Protein AF-A0AAJ5RTS0-F1 (afdb_monomer_lite)

Foldseek 3Di:
DDDDDPDPDPDPPPPPPPDFQADPVLVVVLVVLLVVLLVVLVVLLVLLVVLLVCLLVVNDLVVSCVVVVCVVPPVSSVSSVVSNVCSVVVNRDSVVSSVVSNVVSVVVSVVSVVVRRVD

Radius of gyration: 21.06 Å; chains: 1; bounding box: 60×28×48 Å

Sequence (119 aa):
MRKALVLLALFPVSMPILADGSSRDELKAAADAAFNAASYCHNSQAVYQGAVLAARNGVPEGKILETSGLSGDKKGVALIALAVSDSAAGRADPKRYYDSCMNSVRTDVNTLIDGVIDR

Organism: NCBI:txid2666183

Structure (mmCIF, N/CA/C/O backbone):
data_AF-A0AAJ5RTS0-F1
#
_entry.id   AF-A0AAJ5RTS0-F1
#
loop_
_atom_site.group_PDB
_atom_site.id
_atom_site.type_symbol
_atom_site.label_atom_id
_atom_site.label_alt_id
_atom_site.label_comp_id
_atom_site.label_asym_id
_atom_site.label_entity_id
_atom_site.label_seq_id
_atom_site.pdbx_PDB_ins_code
_atom_site.Cartn_x
_atom_site.Cartn_y
_atom_site.Cartn_z
_atom_site.occupancy
_atom_site.B_iso_or_equiv
_atom_site.auth_seq_id
_atom_site.auth_comp_id
_atom_site.auth_asym_id
_atom_site.auth_atom_id
_atom_site.pdbx_PDB_model_num
ATOM 1 N N . MET A 1 1 ? 46.887 -13.267 19.059 1.00 37.94 1 MET A N 1
ATOM 2 C CA . MET A 1 1 ? 47.116 -14.221 17.949 1.00 37.94 1 MET A CA 1
ATOM 3 C C . MET A 1 1 ? 45.816 -14.398 17.169 1.00 37.94 1 MET A C 1
ATOM 5 O O . MET A 1 1 ? 44.792 -14.497 17.824 1.00 37.94 1 MET A O 1
ATOM 9 N N . ARG A 1 2 ? 45.907 -14.460 15.822 1.00 39.69 2 ARG A N 1
ATOM 10 C CA . ARG A 1 2 ? 44.854 -14.722 14.795 1.00 39.69 2 ARG A CA 1
ATOM 11 C C . ARG A 1 2 ? 43.786 -13.613 14.668 1.00 39.69 2 ARG A C 1
ATOM 13 O O . ARG A 1 2 ? 42.911 -13.526 15.508 1.00 39.69 2 ARG A O 1
ATOM 20 N N . LYS A 1 3 ? 43.876 -12.621 13.765 1.00 42.75 3 LYS A N 1
ATOM 21 C CA . LYS A 1 3 ? 43.909 -12.619 12.277 1.00 42.75 3 LYS A CA 1
ATOM 22 C C . LYS A 1 3 ? 42.799 -13.462 11.633 1.00 42.75 3 LYS A C 1
ATOM 24 O O . LYS A 1 3 ? 42.963 -14.667 11.500 1.00 42.75 3 LYS A O 1
ATOM 29 N N . ALA A 1 4 ? 41.772 -12.778 11.131 1.00 40.91 4 ALA A N 1
ATOM 30 C CA . ALA A 1 4 ? 41.141 -13.077 9.849 1.00 40.91 4 ALA A CA 1
ATOM 31 C C . ALA A 1 4 ? 40.646 -11.754 9.238 1.00 40.91 4 ALA A C 1
ATOM 33 O O . ALA A 1 4 ? 39.576 -11.250 9.560 1.00 40.91 4 ALA A O 1
ATOM 34 N N . LEU A 1 5 ? 41.510 -11.170 8.403 1.00 41.19 5 LEU A N 1
ATOM 35 C CA . LEU A 1 5 ? 41.131 -10.242 7.344 1.00 41.19 5 LEU A CA 1
ATOM 36 C C . LEU A 1 5 ? 40.138 -10.977 6.436 1.00 41.19 5 LEU A C 1
ATOM 38 O O . LEU A 1 5 ? 40.497 -12.018 5.888 1.00 41.19 5 LEU A O 1
ATOM 42 N N . VAL A 1 6 ? 38.951 -10.423 6.217 1.00 41.41 6 VAL A N 1
ATOM 43 C CA . VAL A 1 6 ? 38.166 -10.747 5.022 1.00 41.41 6 VAL A CA 1
ATOM 44 C C . VAL A 1 6 ? 38.432 -9.630 4.024 1.00 41.41 6 VAL A C 1
ATOM 46 O O . VAL A 1 6 ? 37.717 -8.637 3.951 1.00 41.41 6 VAL A O 1
ATOM 49 N N . LEU A 1 7 ? 39.551 -9.777 3.312 1.00 44.00 7 LEU A N 1
ATOM 50 C CA . LEU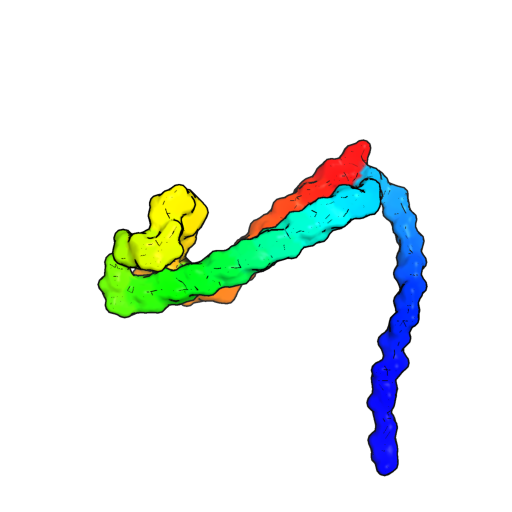 A 1 7 ? 39.798 -9.106 2.045 1.00 44.00 7 LEU A CA 1
ATOM 51 C C . LEU A 1 7 ? 39.369 -10.090 0.949 1.00 44.00 7 LEU A C 1
ATOM 53 O O . LEU A 1 7 ? 40.100 -11.018 0.619 1.00 44.00 7 LEU A O 1
ATOM 57 N N . LEU A 1 8 ? 38.170 -9.895 0.418 1.00 43.94 8 LEU A N 1
ATOM 58 C CA . LEU A 1 8 ? 37.755 -10.376 -0.900 1.00 43.94 8 LEU A CA 1
ATOM 59 C C . LEU A 1 8 ? 37.107 -9.159 -1.561 1.00 43.94 8 LEU A C 1
ATOM 61 O O . LEU A 1 8 ? 35.946 -8.848 -1.344 1.00 43.94 8 LEU A O 1
ATOM 65 N N . ALA A 1 9 ? 37.959 -8.235 -1.991 1.00 39.62 9 ALA A N 1
ATOM 66 C CA . ALA A 1 9 ? 38.374 -8.134 -3.382 1.00 39.62 9 ALA A CA 1
ATOM 67 C C . ALA A 1 9 ? 37.277 -7.464 -4.215 1.00 39.62 9 ALA A C 1
ATOM 69 O O . ALA A 1 9 ? 36.410 -8.101 -4.805 1.00 39.62 9 ALA A O 1
ATOM 70 N N . LEU A 1 10 ? 37.381 -6.134 -4.246 1.00 39.09 10 LEU A N 1
ATOM 71 C CA . LEU A 1 10 ? 36.930 -5.279 -5.335 1.00 39.09 10 LEU A CA 1
ATOM 72 C C . LEU A 1 10 ? 37.626 -5.744 -6.624 1.00 39.09 10 LEU A C 1
ATOM 74 O O . LEU A 1 10 ? 38.622 -5.165 -7.047 1.00 39.09 10 LEU A O 1
ATOM 78 N N . PHE A 1 11 ? 37.148 -6.832 -7.218 1.00 37.50 11 PHE A N 1
ATOM 79 C CA . PHE A 1 11 ? 37.414 -7.101 -8.619 1.00 37.50 11 PHE A CA 1
ATOM 80 C C . PHE A 1 11 ? 36.339 -6.379 -9.427 1.00 37.50 11 PHE A C 1
ATOM 82 O O . PHE A 1 11 ? 35.151 -6.642 -9.218 1.00 37.50 11 PHE A O 1
ATOM 89 N N . PRO A 1 12 ? 36.716 -5.499 -10.369 1.00 41.75 12 PRO A N 1
ATOM 90 C CA . PRO A 1 12 ? 35.824 -5.151 -11.448 1.00 41.75 12 PRO A CA 1
ATOM 91 C C . PRO A 1 12 ? 35.760 -6.403 -12.317 1.00 41.75 12 PRO A C 1
ATOM 93 O O . PRO A 1 12 ? 36.575 -6.599 -13.215 1.00 41.75 12 PRO A O 1
ATOM 96 N N . VAL A 1 13 ? 34.819 -7.300 -12.027 1.00 40.28 13 VAL A N 1
ATOM 97 C CA . VAL A 1 13 ? 34.375 -8.216 -13.068 1.00 40.28 13 VAL A CA 1
ATOM 98 C C . VAL A 1 13 ? 33.575 -7.325 -14.001 1.00 40.28 13 VAL A C 1
ATOM 100 O O . VAL A 1 13 ? 32.377 -7.120 -13.825 1.00 40.28 13 VAL A O 1
ATOM 103 N N . SER A 1 14 ? 34.280 -6.720 -14.956 1.00 42.75 14 SER A N 1
ATOM 104 C CA . SER A 1 14 ? 33.731 -6.417 -16.265 1.00 42.75 14 SER A CA 1
ATOM 10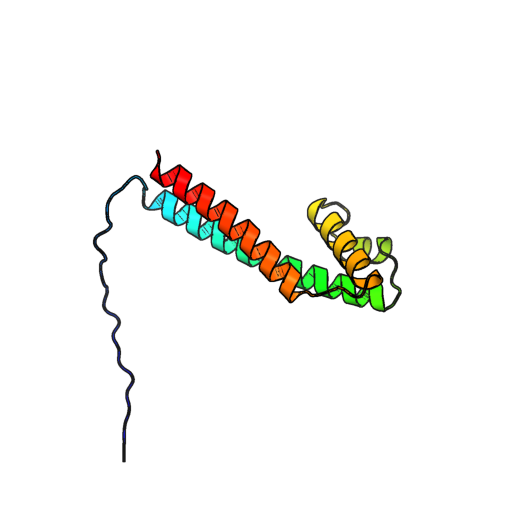5 C C . SER A 1 14 ? 33.149 -7.726 -16.775 1.00 42.75 14 SER A C 1
ATOM 107 O O . SER A 1 14 ? 33.828 -8.516 -17.429 1.00 42.75 14 SER A O 1
ATOM 109 N N . MET A 1 15 ? 31.908 -7.994 -16.362 1.00 35.41 15 MET A N 1
ATOM 110 C CA . MET A 1 15 ? 31.075 -8.982 -17.005 1.00 35.41 15 MET A CA 1
ATOM 111 C C . MET A 1 15 ? 31.103 -8.608 -18.483 1.00 35.41 15 MET A C 1
ATOM 113 O O . MET A 1 15 ? 30.908 -7.426 -18.799 1.00 35.41 15 MET A O 1
ATOM 117 N N . PRO A 1 16 ? 31.389 -9.555 -19.389 1.00 40.75 16 PRO A N 1
ATOM 118 C CA . PRO A 1 16 ? 31.029 -9.339 -20.769 1.00 40.75 16 PRO A CA 1
ATOM 119 C C . PRO A 1 16 ? 29.536 -9.032 -20.740 1.00 40.75 16 PRO A C 1
ATOM 121 O O . PRO A 1 16 ? 28.726 -9.866 -20.335 1.00 40.75 16 PRO A O 1
ATOM 124 N N . ILE A 1 17 ? 29.212 -7.781 -21.058 1.00 45.91 17 ILE A N 1
ATOM 125 C CA . ILE A 1 17 ? 27.875 -7.369 -21.440 1.00 45.91 17 ILE A CA 1
ATOM 126 C C . ILE A 1 17 ? 27.559 -8.306 -22.599 1.00 45.91 17 ILE A C 1
ATOM 128 O O . ILE A 1 17 ? 28.096 -8.141 -23.695 1.00 45.91 17 ILE A O 1
ATOM 132 N N . LEU A 1 18 ? 26.804 -9.367 -22.316 1.00 42.06 18 LEU A N 1
ATOM 133 C CA . LEU A 1 18 ? 2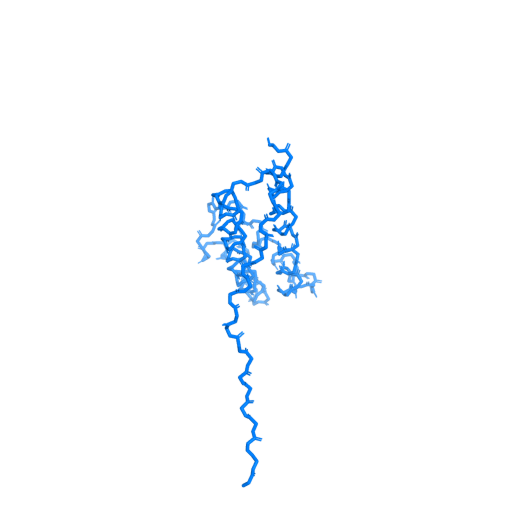6.088 -10.085 -23.348 1.00 42.06 18 LEU A CA 1
ATOM 134 C C . LEU A 1 18 ? 25.174 -9.031 -23.954 1.00 42.06 18 LEU A C 1
ATOM 136 O O . LEU A 1 18 ? 24.199 -8.604 -23.343 1.00 42.06 18 LEU A O 1
ATOM 140 N N . ALA A 1 19 ? 25.617 -8.515 -25.094 1.00 46.81 19 ALA A N 1
ATOM 141 C CA . ALA A 1 19 ? 24.819 -7.690 -25.959 1.00 46.81 19 ALA A CA 1
ATOM 142 C C . ALA A 1 19 ? 23.681 -8.574 -26.466 1.00 46.81 19 ALA A C 1
ATOM 144 O O . ALA A 1 19 ? 23.901 -9.417 -27.332 1.00 46.81 19 ALA A O 1
ATOM 145 N N . ASP A 1 20 ? 22.503 -8.388 -25.882 1.00 44.91 20 ASP A N 1
ATOM 146 C CA . ASP A 1 20 ? 21.237 -8.710 -26.522 1.00 44.91 20 ASP A CA 1
ATOM 147 C C . ASP A 1 20 ? 20.238 -7.592 -26.165 1.00 44.91 20 ASP A C 1
ATOM 149 O O . ASP A 1 20 ? 19.949 -7.334 -24.992 1.00 44.91 20 ASP A O 1
ATOM 153 N N . GLY A 1 21 ? 19.832 -6.842 -27.192 1.00 52.28 21 GLY A N 1
ATOM 154 C CA . GLY A 1 21 ? 18.744 -5.851 -27.208 1.00 52.28 21 GLY A CA 1
ATOM 155 C C . GLY A 1 21 ? 18.954 -4.514 -26.491 1.00 52.28 21 GLY A C 1
ATOM 156 O O . GLY A 1 21 ? 18.801 -3.459 -27.093 1.00 52.28 21 GLY A O 1
ATOM 157 N N . SER A 1 22 ? 19.317 -4.521 -25.209 1.00 58.88 22 SER A N 1
ATOM 158 C CA . SER A 1 22 ? 19.041 -3.366 -24.338 1.00 58.88 22 SER A CA 1
ATOM 159 C C . SER A 1 22 ? 20.189 -2.353 -24.208 1.00 58.88 22 SER A C 1
ATOM 161 O O . SER A 1 22 ? 21.320 -2.671 -23.827 1.00 58.88 22 SER A O 1
ATOM 163 N N . SER A 1 23 ? 19.903 -1.082 -24.499 1.00 70.62 23 SER A N 1
ATOM 164 C CA . SER A 1 23 ? 20.836 0.027 -24.298 1.00 70.62 23 SER A CA 1
ATOM 165 C C . SER A 1 23 ? 21.088 0.269 -22.802 1.00 70.62 23 SER A C 1
ATOM 167 O O . SER A 1 23 ? 20.229 0.064 -21.941 1.00 70.62 23 SER A O 1
ATOM 169 N N . ARG A 1 24 ? 22.286 0.761 -22.456 1.00 75.00 24 ARG A N 1
ATOM 170 C CA . ARG A 1 24 ? 22.658 1.109 -21.069 1.00 75.00 24 ARG A CA 1
ATOM 171 C C . ARG A 1 24 ? 21.665 2.083 -20.409 1.00 75.00 24 ARG A C 1
ATOM 173 O O . ARG A 1 24 ? 21.511 2.052 -19.187 1.00 75.00 24 ARG A O 1
ATOM 180 N N . ASP A 1 25 ? 21.002 2.917 -21.203 1.00 77.31 25 ASP A N 1
ATOM 181 C CA . ASP A 1 25 ? 20.001 3.875 -20.734 1.00 77.31 25 ASP A CA 1
ATOM 182 C C . ASP A 1 25 ? 18.669 3.197 -20.375 1.00 77.31 25 ASP A C 1
ATOM 184 O O . ASP A 1 25 ? 18.042 3.577 -19.386 1.00 77.31 25 ASP A O 1
ATOM 188 N N . GLU A 1 26 ? 18.269 2.141 -21.086 1.00 72.62 26 GLU A N 1
ATOM 189 C CA . GLU A 1 26 ? 17.059 1.371 -20.765 1.00 72.62 26 GLU A CA 1
ATOM 190 C C . GLU A 1 26 ? 17.238 0.534 -19.495 1.00 72.62 26 GLU A C 1
ATOM 192 O O . GLU A 1 26 ? 16.362 0.525 -18.628 1.00 72.62 26 GLU A O 1
ATOM 197 N N . LEU A 1 27 ? 18.412 -0.082 -19.313 1.00 77.25 27 LEU A N 1
ATOM 198 C CA . LEU A 1 27 ? 18.756 -0.765 -18.060 1.00 77.25 27 LEU A CA 1
ATOM 199 C C . LEU A 1 27 ? 18.779 0.208 -16.873 1.00 77.25 27 LEU A C 1
ATOM 201 O O . LEU A 1 27 ? 18.330 -0.128 -15.774 1.00 77.25 27 LEU A O 1
ATOM 205 N N . LYS A 1 28 ? 19.262 1.438 -17.089 1.00 82.69 28 LYS A N 1
ATOM 206 C CA . LYS A 1 28 ? 19.209 2.497 -16.078 1.00 82.69 28 LYS A CA 1
ATOM 207 C C . LYS A 1 28 ? 17.765 2.893 -15.751 1.00 82.69 28 LYS A C 1
ATOM 209 O O . LYS A 1 28 ? 17.436 3.004 -14.572 1.00 82.69 28 LYS A O 1
ATOM 214 N N . ALA A 1 29 ? 16.909 3.069 -16.755 1.00 81.06 29 ALA A N 1
ATOM 215 C CA . ALA A 1 29 ? 15.501 3.400 -16.550 1.00 81.06 29 ALA A CA 1
ATOM 216 C C . ALA A 1 29 ? 14.757 2.301 -15.770 1.00 81.06 29 ALA A C 1
ATOM 218 O O . ALA A 1 29 ? 13.995 2.610 -14.853 1.00 81.06 29 ALA A O 1
ATOM 219 N N . ALA A 1 30 ? 15.026 1.026 -16.070 1.00 81.56 30 ALA A N 1
ATOM 220 C CA . ALA A 1 30 ? 14.465 -0.103 -15.332 1.00 81.56 30 ALA A CA 1
ATOM 221 C C . ALA A 1 30 ? 14.932 -0.138 -13.867 1.00 81.56 30 ALA A C 1
ATOM 223 O O . ALA A 1 30 ? 14.121 -0.346 -12.962 1.00 81.56 30 ALA A O 1
ATOM 224 N N . ALA A 1 31 ? 16.217 0.127 -13.612 1.00 83.25 31 ALA A N 1
ATOM 225 C CA . ALA A 1 31 ? 16.753 0.217 -12.256 1.00 83.25 31 ALA A CA 1
ATOM 226 C C . ALA A 1 31 ? 16.137 1.383 -11.459 1.00 83.25 31 ALA A C 1
ATOM 228 O O . ALA A 1 31 ? 15.741 1.200 -10.305 1.00 83.25 31 ALA A O 1
ATOM 229 N N . ASP A 1 32 ? 16.001 2.561 -12.077 1.00 85.56 32 ASP A N 1
ATOM 230 C CA . ASP A 1 32 ? 15.378 3.734 -11.454 1.00 85.56 32 ASP A CA 1
ATOM 231 C C . ASP A 1 32 ? 13.882 3.470 -11.161 1.00 85.56 32 ASP A C 1
ATOM 233 O O . ASP A 1 32 ? 13.382 3.811 -10.084 1.00 85.56 32 ASP A O 1
ATOM 237 N N . ALA A 1 33 ? 13.169 2.787 -12.066 1.00 83.50 33 ALA A N 1
ATOM 238 C CA . ALA A 1 33 ? 11.787 2.357 -11.850 1.00 83.50 33 ALA A CA 1
ATOM 239 C C . ALA A 1 33 ? 11.665 1.383 -10.666 1.00 83.50 33 ALA A C 1
ATOM 241 O O . ALA A 1 33 ? 10.818 1.582 -9.792 1.00 83.50 33 ALA A O 1
ATOM 242 N N . ALA A 1 34 ? 12.545 0.380 -10.589 1.00 86.88 34 ALA A N 1
ATOM 243 C CA . ALA A 1 34 ? 12.573 -0.579 -9.488 1.00 86.88 34 ALA A CA 1
ATOM 244 C C . ALA A 1 34 ? 12.835 0.101 -8.134 1.00 86.88 34 ALA A C 1
ATOM 246 O O . ALA A 1 34 ? 12.155 -0.196 -7.149 1.00 86.88 34 ALA A O 1
ATOM 247 N N . PHE A 1 35 ? 13.778 1.046 -8.082 1.00 88.62 35 PHE A N 1
ATOM 248 C CA . PHE A 1 35 ? 14.100 1.791 -6.864 1.00 88.62 35 PHE A CA 1
ATOM 249 C C . PHE A 1 35 ? 12.929 2.662 -6.384 1.00 88.62 35 PHE A C 1
ATOM 251 O O . PHE A 1 35 ? 12.563 2.638 -5.202 1.00 88.62 35 PHE A O 1
ATOM 258 N N . ASN A 1 36 ? 12.302 3.400 -7.303 1.00 88.94 36 ASN A N 1
ATOM 259 C CA . ASN A 1 36 ? 11.147 4.242 -6.994 1.00 88.94 36 ASN A CA 1
ATOM 260 C C . ASN A 1 36 ? 9.953 3.406 -6.520 1.00 88.94 36 ASN A C 1
ATOM 262 O O . ASN A 1 36 ? 9.278 3.765 -5.554 1.00 88.94 36 ASN A O 1
ATOM 266 N N . ALA A 1 37 ? 9.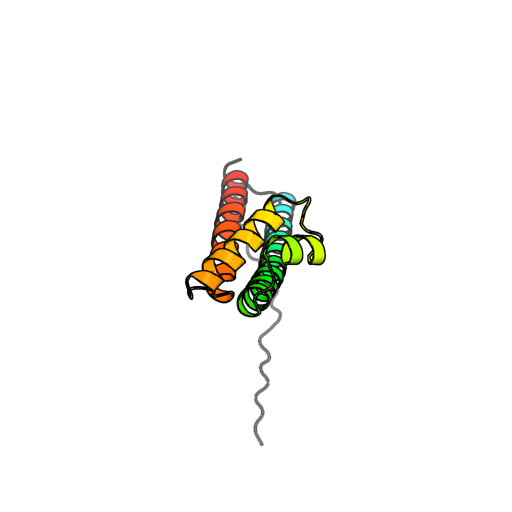725 2.259 -7.154 1.00 88.81 37 ALA A N 1
ATOM 267 C CA . ALA A 1 37 ? 8.647 1.356 -6.793 1.00 88.81 37 ALA A CA 1
ATOM 268 C C . ALA A 1 37 ? 8.888 0.660 -5.438 1.00 88.81 37 ALA A C 1
ATOM 270 O O . ALA A 1 37 ? 7.966 0.555 -4.628 1.00 88.81 37 ALA A O 1
ATOM 271 N N . ALA A 1 38 ? 10.129 0.273 -5.125 1.00 90.25 38 ALA A N 1
ATOM 272 C CA . ALA A 1 38 ? 10.488 -0.243 -3.802 1.00 90.25 38 ALA A CA 1
ATOM 273 C C . ALA A 1 38 ? 10.281 0.811 -2.699 1.00 90.25 38 ALA A C 1
ATOM 275 O O . ALA A 1 38 ? 9.711 0.511 -1.645 1.00 90.25 38 ALA A O 1
ATOM 276 N N . SER A 1 39 ? 10.677 2.060 -2.965 1.00 92.75 39 SER A N 1
ATOM 277 C CA . SER A 1 39 ? 10.441 3.195 -2.063 1.00 92.75 39 SER A CA 1
ATOM 278 C C . SER A 1 39 ? 8.943 3.430 -1.838 1.00 92.75 39 SER A C 1
ATOM 280 O O . SER A 1 39 ? 8.501 3.630 -0.705 1.00 92.75 39 SER A O 1
ATOM 282 N N . TYR A 1 40 ? 8.137 3.331 -2.899 1.00 91.56 40 TYR A N 1
ATOM 283 C CA . TYR A 1 40 ? 6.680 3.391 -2.809 1.00 91.56 40 TYR A CA 1
ATOM 284 C C . TYR A 1 40 ? 6.099 2.271 -1.931 1.00 91.56 40 TYR A C 1
ATOM 286 O O . TYR A 1 40 ? 5.282 2.561 -1.054 1.00 91.56 40 TYR A O 1
ATOM 294 N N . CYS A 1 41 ? 6.525 1.015 -2.113 1.00 94.25 41 CYS A N 1
ATOM 295 C CA . CYS A 1 41 ? 6.046 -0.103 -1.293 1.00 94.25 41 CYS A CA 1
ATOM 296 C C . CYS A 1 41 ? 6.403 0.073 0.187 1.00 94.25 41 CYS A C 1
ATOM 298 O O . CYS A 1 41 ? 5.565 -0.181 1.053 1.00 94.25 41 CYS A O 1
ATOM 300 N N . HIS A 1 42 ? 7.610 0.558 0.483 1.00 94.44 42 HIS A N 1
ATOM 301 C CA . HIS A 1 42 ? 8.040 0.838 1.852 1.00 94.44 42 HIS A CA 1
ATOM 302 C C . HIS A 1 42 ? 7.179 1.930 2.511 1.00 94.44 42 HIS A C 1
ATOM 304 O O . HIS A 1 42 ? 6.674 1.754 3.620 1.00 94.44 42 HIS A O 1
ATOM 310 N N . ASN A 1 43 ? 6.939 3.040 1.809 1.00 93.69 43 ASN A N 1
ATOM 311 C CA . ASN A 1 43 ? 6.093 4.123 2.319 1.00 93.69 43 ASN A CA 1
ATOM 312 C C . ASN A 1 43 ? 4.636 3.674 2.498 1.00 93.69 43 ASN A C 1
ATOM 314 O O . ASN A 1 43 ? 4.009 3.967 3.516 1.00 93.69 43 ASN A O 1
ATOM 318 N N . SER A 1 44 ? 4.110 2.910 1.542 1.00 94.62 44 SER A N 1
ATOM 319 C CA . SER A 1 44 ? 2.739 2.399 1.600 1.00 94.62 44 SER A CA 1
ATOM 320 C C . SER A 1 44 ? 2.552 1.401 2.745 1.00 94.62 44 SER A C 1
ATOM 322 O O . SER A 1 44 ? 1.516 1.409 3.402 1.00 94.62 44 SER A O 1
ATOM 324 N N . GLN A 1 45 ? 3.565 0.589 3.062 1.00 96.88 45 GLN A N 1
ATOM 325 C CA . GLN A 1 45 ? 3.533 -0.291 4.232 1.00 96.88 45 GLN A CA 1
ATOM 326 C C . GLN A 1 45 ? 3.425 0.502 5.542 1.00 96.88 45 GLN A C 1
ATOM 328 O O . GLN A 1 45 ? 2.645 0.126 6.419 1.00 96.88 45 GLN A O 1
ATOM 333 N N . ALA A 1 46 ? 4.170 1.603 5.677 1.00 95.06 46 ALA A N 1
ATOM 334 C CA . ALA A 1 46 ? 4.100 2.455 6.862 1.00 95.06 46 ALA A CA 1
ATOM 335 C C . ALA A 1 46 ? 2.708 3.095 7.019 1.00 95.06 46 ALA A C 1
ATOM 337 O O . ALA A 1 46 ? 2.136 3.073 8.112 1.00 95.06 46 ALA A O 1
ATOM 338 N N . VAL A 1 47 ? 2.126 3.592 5.921 1.00 95.56 47 VAL A N 1
ATOM 339 C CA . VAL A 1 47 ? 0.750 4.121 5.903 1.00 95.56 47 VAL A CA 1
ATOM 340 C C . VAL A 1 47 ? -0.259 3.034 6.276 1.00 95.56 47 VAL A C 1
ATOM 342 O O . VAL A 1 47 ? -1.107 3.261 7.138 1.00 95.56 47 VAL A O 1
ATOM 345 N N . TYR A 1 48 ? -0.141 1.838 5.690 1.00 97.38 48 TYR A N 1
ATOM 346 C CA . TYR A 1 48 ? -0.987 0.689 6.017 1.00 97.38 48 TYR A CA 1
ATOM 347 C C . TYR A 1 48 ? -0.923 0.354 7.511 1.00 97.38 48 TYR A C 1
ATOM 349 O O . TYR A 1 48 ? -1.956 0.249 8.169 1.00 97.38 48 TYR A O 1
ATOM 357 N N . GLN A 1 49 ? 0.281 0.239 8.077 1.00 97.69 49 GLN A N 1
ATOM 358 C CA . GLN A 1 49 ? 0.472 -0.060 9.496 1.00 97.69 49 GLN A CA 1
ATOM 359 C C . GLN A 1 49 ? -0.138 1.021 10.401 1.00 97.69 49 GLN A C 1
ATOM 361 O O . GLN A 1 49 ? -0.798 0.692 11.390 1.00 97.69 49 GLN A O 1
ATOM 366 N N . GLY A 1 50 ? 0.049 2.298 10.057 1.00 97.00 50 GLY A N 1
ATOM 367 C CA . GLY A 1 50 ? -0.555 3.416 10.781 1.00 97.00 50 GLY A CA 1
ATOM 368 C C . GLY A 1 50 ? -2.085 3.377 10.744 1.00 97.00 50 GLY A C 1
ATOM 369 O O . GLY A 1 50 ? -2.731 3.512 11.784 1.00 97.00 50 GLY A O 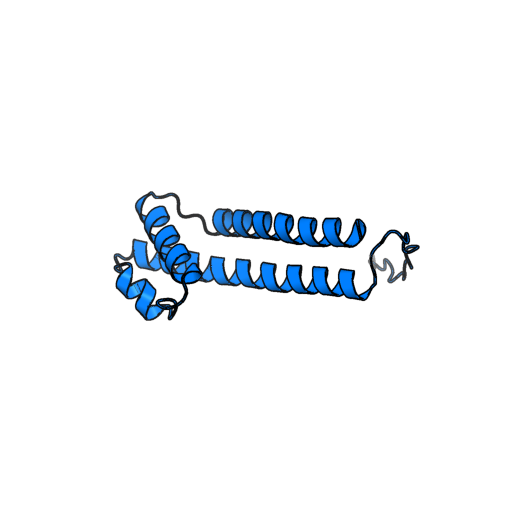1
ATOM 370 N N . ALA A 1 51 ? -2.669 3.115 9.573 1.00 97.81 51 ALA A N 1
ATOM 371 C CA . ALA A 1 51 ? -4.114 2.997 9.400 1.00 97.81 51 ALA A CA 1
ATOM 372 C C . ALA A 1 51 ? -4.698 1.793 10.157 1.00 97.81 51 ALA A C 1
ATOM 374 O O . ALA A 1 51 ? -5.730 1.932 10.812 1.00 97.81 51 ALA A O 1
ATOM 375 N N . VAL A 1 52 ? -4.015 0.641 10.156 1.00 98.31 52 VAL A N 1
ATOM 376 C CA . VAL A 1 52 ? -4.396 -0.526 10.972 1.00 98.31 52 VAL A CA 1
ATOM 377 C C . VAL A 1 52 ? -4.440 -0.155 12.453 1.00 98.31 52 VAL A C 1
ATOM 379 O O . VAL A 1 52 ? -5.420 -0.464 13.129 1.00 98.31 52 VAL A O 1
ATOM 382 N N . LEU A 1 53 ? -3.401 0.510 12.969 1.00 97.69 53 LEU A N 1
ATOM 383 C CA . LEU A 1 53 ? -3.340 0.910 14.376 1.00 97.69 53 LEU A CA 1
ATOM 384 C C . LEU A 1 53 ? -4.467 1.888 14.733 1.00 97.69 53 LEU A C 1
ATOM 386 O O . LEU A 1 53 ? -5.138 1.707 15.747 1.00 97.69 53 LEU A O 1
ATOM 390 N N . ALA A 1 54 ? -4.712 2.888 13.886 1.00 97.62 54 ALA A N 1
ATOM 391 C CA . ALA A 1 54 ? -5.798 3.841 14.083 1.00 97.62 54 ALA A CA 1
ATOM 392 C C . ALA A 1 54 ? -7.171 3.147 14.082 1.00 97.62 54 ALA A C 1
ATOM 394 O O . ALA A 1 54 ? -7.976 3.380 14.983 1.00 97.62 54 ALA A O 1
ATOM 395 N N . ALA A 1 55 ? -7.406 2.231 13.139 1.00 97.75 55 ALA A N 1
ATOM 396 C CA . ALA A 1 55 ? -8.638 1.450 13.068 1.00 97.75 55 ALA A CA 1
ATOM 397 C C . ALA A 1 55 ? -8.840 0.575 14.317 1.00 97.75 55 ALA A C 1
ATOM 399 O O . ALA A 1 55 ? -9.938 0.533 14.867 1.00 97.75 55 ALA A O 1
ATOM 400 N N . ARG A 1 56 ? -7.778 -0.076 14.820 1.00 96.50 56 ARG A N 1
ATOM 401 C CA . ARG A 1 56 ? -7.823 -0.857 16.076 1.00 96.50 56 ARG A CA 1
ATOM 402 C C . ARG A 1 56 ? -8.175 -0.001 17.288 1.00 96.50 56 ARG A C 1
ATOM 404 O O . ARG A 1 56 ? -8.839 -0.483 18.198 1.00 96.50 56 ARG A O 1
ATOM 411 N N . ASN A 1 57 ? -7.765 1.263 17.276 1.00 97.25 57 ASN A N 1
ATOM 412 C CA . ASN A 1 57 ? -8.082 2.235 18.319 1.00 97.25 57 ASN A CA 1
ATOM 413 C C . ASN A 1 57 ? -9.471 2.878 18.144 1.00 97.25 57 ASN A C 1
ATOM 415 O O . ASN A 1 57 ? -9.797 3.825 18.855 1.00 97.25 57 ASN A O 1
ATOM 419 N N . GLY A 1 58 ? -10.289 2.394 17.202 1.00 96.75 58 GLY A N 1
ATOM 420 C CA . GLY A 1 58 ? -11.649 2.882 16.976 1.00 96.75 58 GLY A CA 1
ATOM 421 C C . GLY A 1 58 ? -11.731 4.203 16.209 1.00 96.75 58 GLY A C 1
ATOM 422 O O . GLY A 1 58 ? -12.791 4.827 16.191 1.00 96.75 58 GLY A O 1
ATOM 423 N N . VAL A 1 59 ? -10.643 4.651 15.572 1.00 97.81 59 VAL A N 1
ATOM 424 C CA . VAL A 1 59 ? -10.670 5.852 14.730 1.00 97.81 59 VAL A CA 1
ATOM 425 C C . VAL A 1 59 ? -11.457 5.546 13.445 1.00 97.81 59 VAL A C 1
ATOM 427 O O . VAL A 1 59 ? -11.100 4.604 12.735 1.00 97.81 59 VAL A O 1
ATOM 430 N N . PRO A 1 60 ? -12.501 6.326 13.102 1.00 96.25 60 PRO A N 1
ATOM 431 C CA . PRO A 1 60 ? -13.264 6.113 11.874 1.00 96.25 60 PRO A CA 1
ATOM 432 C C . PRO A 1 60 ? -12.410 6.316 10.618 1.00 96.25 60 PRO A C 1
ATOM 434 O O . PRO A 1 60 ? -11.596 7.239 10.565 1.00 96.25 60 PRO A O 1
ATOM 437 N N . GLU A 1 61 ? -12.661 5.527 9.569 1.00 95.19 61 GLU A N 1
ATOM 438 C CA . GLU A 1 61 ? -11.926 5.576 8.293 1.00 95.19 61 GLU A CA 1
ATOM 439 C C . GLU A 1 61 ? -11.820 6.994 7.713 1.00 95.19 61 GLU A C 1
ATOM 441 O O . GLU A 1 61 ? -10.733 7.428 7.339 1.00 95.19 61 GLU A O 1
ATOM 446 N N . GLY A 1 62 ? -12.916 7.762 7.724 1.00 93.69 62 GLY A N 1
ATOM 447 C CA . GLY A 1 62 ? -12.916 9.145 7.238 1.00 93.69 62 GLY A CA 1
ATOM 448 C C . GLY A 1 62 ? -11.915 10.051 7.967 1.00 93.69 62 GLY A C 1
ATOM 449 O O . GLY A 1 62 ? -11.273 10.889 7.337 1.00 93.69 62 GLY A O 1
ATOM 450 N N . LYS A 1 63 ? -11.710 9.844 9.276 1.00 96.06 63 LYS A N 1
ATOM 451 C CA . LYS A 1 63 ? -10.732 10.603 10.072 1.00 96.06 63 LYS A CA 1
ATOM 452 C C . LYS A 1 63 ? -9.297 10.156 9.788 1.00 96.06 63 LYS A C 1
ATOM 454 O O . LYS A 1 63 ? -8.391 10.990 9.771 1.00 96.06 63 LYS A O 1
ATOM 459 N N . ILE A 1 64 ? -9.087 8.861 9.537 1.00 96.19 64 ILE A N 1
ATOM 460 C CA . ILE A 1 64 ? -7.789 8.319 9.105 1.00 96.19 64 ILE A CA 1
ATOM 461 C C . ILE A 1 64 ? -7.405 8.929 7.750 1.00 96.19 64 ILE A C 1
ATOM 463 O O . ILE A 1 64 ? -6.294 9.436 7.600 1.00 96.19 64 ILE A O 1
ATOM 467 N N . LEU A 1 65 ? -8.344 8.961 6.798 1.00 94.00 65 LEU A N 1
ATOM 468 C CA . LEU A 1 65 ? -8.162 9.577 5.482 1.00 94.00 65 LEU A CA 1
ATOM 469 C C . LEU A 1 65 ? -7.821 11.066 5.585 1.00 94.00 65 LEU A C 1
ATOM 471 O O . LEU A 1 65 ? -6.827 11.497 5.004 1.00 94.00 65 LEU A O 1
ATOM 475 N N . GLU A 1 66 ? -8.589 11.831 6.362 1.00 92.06 66 GLU A N 1
ATOM 476 C CA . GLU A 1 66 ? -8.347 13.261 6.591 1.00 92.06 66 GLU A CA 1
ATOM 477 C C . GLU A 1 66 ? -6.943 13.513 7.166 1.00 92.06 66 GLU A C 1
ATOM 479 O O . GLU A 1 66 ? -6.190 14.327 6.637 1.00 92.06 66 GLU A O 1
ATOM 484 N N . THR A 1 67 ? -6.558 12.767 8.205 1.00 91.69 67 THR A N 1
ATOM 485 C CA . THR A 1 67 ? -5.276 12.962 8.909 1.00 91.69 67 THR A CA 1
ATOM 486 C C . THR A 1 67 ? -4.076 12.502 8.077 1.00 91.69 67 THR A C 1
ATOM 488 O O . THR A 1 67 ? -2.985 13.048 8.208 1.00 91.69 67 THR A O 1
ATOM 491 N N . SER A 1 68 ? -4.264 11.509 7.204 1.00 89.12 68 SER A N 1
ATOM 492 C CA . SER A 1 68 ? -3.208 11.017 6.312 1.00 89.12 68 SER A CA 1
ATOM 493 C C . SER A 1 68 ? -2.858 11.982 5.174 1.00 89.12 68 SER A C 1
ATOM 495 O O . SER A 1 68 ? -1.807 11.831 4.557 1.00 89.12 68 SER A O 1
ATOM 497 N N . GLY A 1 69 ? -3.739 12.940 4.856 1.00 90.38 69 GLY A N 1
ATOM 498 C CA . GLY A 1 69 ? -3.599 13.802 3.679 1.00 90.38 69 GLY A CA 1
ATOM 499 C C . GLY A 1 69 ? -3.829 13.086 2.339 1.00 90.38 69 GLY A C 1
ATOM 500 O O . GLY A 1 69 ? -3.582 13.671 1.288 1.00 90.38 69 GLY A O 1
ATOM 501 N N . LEU A 1 70 ? -4.312 11.837 2.352 1.00 89.81 70 LEU A N 1
ATOM 502 C CA . LEU A 1 70 ? -4.488 11.002 1.156 1.00 89.81 70 LEU A CA 1
ATOM 503 C C . LEU A 1 70 ? -5.907 11.041 0.570 1.00 89.81 70 LEU A C 1
ATOM 505 O O . LEU A 1 70 ? -6.201 10.303 -0.364 1.00 89.81 70 LEU A O 1
ATOM 509 N N . SER A 1 71 ? -6.797 11.899 1.073 1.00 83.88 71 SER A N 1
ATOM 510 C CA . SER A 1 71 ? -8.210 11.960 0.656 1.00 83.88 71 SER A CA 1
ATOM 511 C C . SER A 1 71 ? -8.429 12.257 -0.837 1.00 83.88 71 SER A C 1
ATOM 513 O O . SER A 1 71 ? -9.466 11.887 -1.384 1.00 83.88 71 SER A O 1
ATOM 515 N N . GLY A 1 72 ? -7.462 12.894 -1.505 1.00 85.69 72 GLY A N 1
ATOM 516 C CA . GLY A 1 72 ? -7.480 13.144 -2.952 1.00 85.69 72 GLY A CA 1
ATOM 517 C C . GLY A 1 72 ? -6.751 12.092 -3.798 1.00 85.69 72 GLY A C 1
ATOM 518 O O . GLY A 1 72 ? -6.869 12.113 -5.023 1.00 85.69 72 GLY A O 1
ATOM 519 N N . ASP A 1 73 ? -6.004 11.175 -3.179 1.00 90.75 73 ASP A N 1
ATOM 520 C CA . ASP A 1 73 ? -5.253 10.135 -3.880 1.00 90.75 73 ASP A CA 1
ATOM 521 C C . ASP A 1 73 ? -6.025 8.814 -3.871 1.00 90.75 73 ASP A C 1
ATOM 523 O O . ASP A 1 73 ? -6.164 8.157 -2.841 1.00 90.75 73 ASP A O 1
ATOM 527 N N . LYS A 1 74 ? -6.475 8.368 -5.049 1.00 92.12 74 LYS A N 1
ATOM 528 C CA . LYS A 1 74 ? -7.202 7.098 -5.200 1.00 92.12 74 LYS A CA 1
ATOM 529 C C . LYS A 1 74 ? -6.430 5.902 -4.633 1.00 92.12 74 LYS A C 1
ATOM 531 O O . LYS A 1 74 ? -7.056 5.000 -4.079 1.00 92.12 74 LYS A O 1
ATOM 536 N N . LYS A 1 75 ? -5.096 5.872 -4.771 1.00 89.81 75 LYS A N 1
ATOM 537 C CA . LYS A 1 75 ? -4.277 4.761 -4.260 1.00 89.81 75 LYS A CA 1
ATOM 538 C C . LYS A 1 75 ? -4.191 4.804 -2.736 1.00 89.81 75 LYS A C 1
ATOM 540 O O . LYS A 1 75 ? -4.405 3.779 -2.095 1.00 89.81 75 LYS A O 1
ATOM 545 N N . GLY A 1 76 ? -3.947 5.980 -2.164 1.00 91.69 76 GLY A N 1
ATOM 546 C CA . GLY A 1 76 ? -3.972 6.199 -0.721 1.00 91.69 76 GLY A CA 1
ATOM 547 C C . GLY A 1 76 ? -5.330 5.896 -0.075 1.00 91.69 76 GLY A C 1
ATOM 548 O O . GLY A 1 76 ? -5.373 5.236 0.963 1.00 91.69 76 GLY A O 1
ATOM 549 N N . VAL A 1 77 ? -6.439 6.275 -0.722 1.00 94.88 77 VAL A N 1
ATOM 550 C CA . VAL A 1 77 ? -7.800 5.928 -0.272 1.00 94.88 77 VAL A CA 1
ATOM 551 C C . VAL A 1 77 ? -7.993 4.412 -0.230 1.00 94.88 77 VAL A C 1
ATOM 553 O O . VAL A 1 77 ? -8.397 3.869 0.797 1.00 94.88 77 VAL A O 1
ATOM 556 N N . ALA A 1 78 ? -7.657 3.709 -1.316 1.00 95.38 78 ALA A N 1
ATOM 557 C CA . ALA A 1 78 ? -7.786 2.254 -1.380 1.00 95.38 78 ALA A CA 1
ATOM 558 C C . ALA A 1 78 ? -6.899 1.538 -0.346 1.00 95.38 78 ALA A C 1
ATOM 560 O O . ALA A 1 78 ? -7.312 0.540 0.243 1.00 95.38 78 ALA A O 1
ATOM 561 N N . LEU A 1 79 ? -5.697 2.063 -0.096 1.00 96.00 79 LEU A N 1
ATOM 562 C CA . LEU A 1 79 ? -4.777 1.542 0.910 1.00 96.00 79 LEU A CA 1
ATOM 563 C C . LEU A 1 79 ? -5.354 1.638 2.327 1.00 96.00 79 LEU A C 1
ATOM 565 O O . LEU A 1 79 ? -5.276 0.674 3.090 1.00 96.00 79 LEU A O 1
ATOM 569 N N . ILE A 1 80 ? -5.943 2.785 2.674 1.00 97.06 80 ILE A N 1
ATOM 570 C CA . ILE A 1 80 ? -6.560 2.996 3.987 1.00 97.06 80 ILE A CA 1
ATOM 571 C C . ILE A 1 80 ? -7.804 2.119 4.145 1.00 97.06 80 ILE A C 1
ATOM 573 O O . ILE A 1 80 ? -7.936 1.454 5.172 1.00 97.06 80 ILE A O 1
ATOM 577 N N . ALA A 1 81 ? -8.654 2.024 3.121 1.00 97.06 81 ALA A N 1
ATOM 578 C CA . ALA A 1 81 ? -9.811 1.129 3.135 1.00 97.06 81 ALA A CA 1
ATOM 579 C C . ALA A 1 81 ? -9.398 -0.345 3.334 1.00 97.06 81 ALA A C 1
ATOM 581 O O . ALA A 1 81 ? -9.992 -1.065 4.141 1.00 97.06 81 ALA A O 1
ATOM 582 N N . LEU A 1 82 ? -8.329 -0.791 2.659 1.00 97.25 82 LEU A N 1
ATOM 583 C CA . LEU A 1 82 ? -7.766 -2.132 2.841 1.00 97.25 82 LEU A CA 1
ATOM 584 C C . LEU A 1 82 ? -7.257 -2.343 4.275 1.00 97.25 82 LEU A C 1
ATOM 586 O O . LEU A 1 82 ? -7.564 -3.365 4.885 1.00 97.25 82 LEU A O 1
ATOM 590 N N . ALA A 1 83 ? -6.508 -1.385 4.824 1.00 97.81 83 ALA A N 1
ATOM 591 C CA . ALA A 1 83 ? -5.988 -1.445 6.189 1.00 97.81 83 ALA A CA 1
ATOM 592 C C . ALA A 1 83 ? -7.108 -1.532 7.240 1.00 97.81 83 ALA A C 1
ATOM 594 O O . ALA A 1 83 ? -7.032 -2.344 8.165 1.00 97.81 83 ALA A O 1
ATOM 595 N N . VAL A 1 84 ? -8.169 -0.734 7.082 1.00 97.94 84 VAL A N 1
ATOM 596 C CA . VAL A 1 84 ? -9.354 -0.757 7.954 1.00 97.94 84 VAL A CA 1
ATOM 597 C C . VAL A 1 84 ? -10.074 -2.103 7.850 1.00 97.94 84 VAL A C 1
ATOM 599 O O . VAL A 1 84 ? -10.367 -2.721 8.875 1.00 97.94 84 VAL A O 1
ATOM 602 N N . SER A 1 85 ? -10.296 -2.602 6.629 1.00 98.00 85 SER A N 1
ATOM 603 C CA . SER A 1 85 ? -10.931 -3.903 6.387 1.00 98.00 85 SER A CA 1
ATOM 604 C C . SER A 1 85 ? -10.136 -5.061 6.999 1.00 98.00 85 SER A C 1
ATOM 606 O O . SER A 1 85 ? -10.694 -5.900 7.708 1.00 98.00 85 SER A O 1
ATOM 608 N N . ASP A 1 86 ? -8.822 -5.097 6.779 1.00 97.88 86 ASP A N 1
ATOM 609 C CA . ASP A 1 86 ? -7.951 -6.142 7.314 1.00 97.88 86 ASP A CA 1
ATOM 610 C C . ASP A 1 86 ? -7.832 -6.079 8.839 1.00 97.88 86 ASP A C 1
ATOM 612 O O . ASP A 1 86 ? -7.726 -7.122 9.492 1.00 97.88 86 ASP A O 1
ATOM 616 N N . SER A 1 87 ? -7.873 -4.873 9.412 1.00 97.88 87 SER A N 1
ATOM 617 C CA . SER A 1 87 ? -7.926 -4.669 10.858 1.00 97.88 87 SER A CA 1
ATOM 618 C C . SER A 1 87 ? -9.205 -5.262 11.452 1.00 97.88 87 SER A C 1
ATOM 620 O O . SER A 1 87 ? -9.124 -6.084 12.367 1.00 97.88 87 SER A O 1
ATOM 622 N N . ALA A 1 88 ? -10.367 -4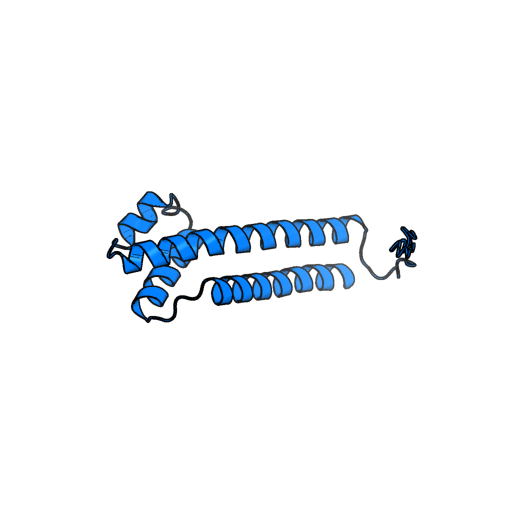.934 10.877 1.00 96.81 88 ALA A N 1
ATOM 623 C CA . ALA A 1 88 ? -11.665 -5.456 11.308 1.00 96.81 88 ALA A CA 1
ATOM 624 C C . ALA A 1 88 ? -11.768 -6.985 11.163 1.00 96.81 88 ALA A C 1
ATOM 626 O O . ALA A 1 88 ? -12.376 -7.650 11.997 1.00 96.81 88 ALA A O 1
ATOM 627 N N . ALA A 1 89 ? -11.135 -7.553 10.134 1.00 97.06 89 ALA A N 1
ATOM 628 C CA . ALA A 1 89 ? -11.095 -8.993 9.893 1.00 97.06 89 ALA A CA 1
ATOM 629 C C . ALA A 1 89 ? -9.995 -9.737 10.680 1.00 97.06 89 ALA A C 1
ATOM 631 O O . ALA A 1 89 ? -9.845 -10.946 10.509 1.00 97.06 89 ALA A O 1
ATOM 632 N N . GLY A 1 90 ? -9.190 -9.048 11.501 1.00 96.50 90 GLY A N 1
ATOM 633 C CA . GLY A 1 90 ? -8.116 -9.674 12.282 1.00 96.50 90 GLY A CA 1
ATOM 634 C C . GLY A 1 90 ? -6.969 -10.255 11.443 1.00 96.50 90 GLY A C 1
ATOM 635 O O . GLY A 1 90 ? -6.206 -11.081 11.936 1.00 96.50 90 GLY A O 1
ATOM 636 N N . ARG A 1 91 ? -6.829 -9.827 10.182 1.00 96.50 91 ARG A N 1
ATOM 637 C CA . ARG A 1 91 ? -5.845 -10.340 9.203 1.00 96.50 91 ARG A CA 1
ATOM 638 C C . ARG A 1 91 ? -4.830 -9.287 8.746 1.00 96.50 91 ARG A C 1
ATOM 640 O O . ARG A 1 91 ? -4.146 -9.467 7.735 1.00 96.50 91 ARG A O 1
ATOM 647 N N . ALA A 1 92 ? -4.770 -8.170 9.468 1.00 96.50 92 ALA A N 1
ATOM 648 C CA . ALA A 1 92 ? -3.817 -7.104 9.218 1.00 96.50 92 ALA A CA 1
ATOM 649 C C . ALA A 1 92 ? -2.382 -7.593 9.432 1.00 96.50 92 ALA A C 1
ATOM 651 O O . ALA A 1 92 ? -1.986 -7.921 10.551 1.00 96.50 92 ALA A O 1
ATOM 652 N N . ASP A 1 93 ? -1.612 -7.599 8.347 1.00 96.81 93 ASP A N 1
ATOM 653 C CA . ASP A 1 93 ? -0.216 -8.021 8.318 1.00 96.81 93 ASP A CA 1
ATOM 654 C C . ASP A 1 93 ? 0.564 -7.080 7.382 1.00 96.81 93 ASP A C 1
ATOM 656 O O . ASP A 1 93 ? 0.507 -7.233 6.155 1.00 96.81 93 ASP A O 1
ATOM 660 N N . PRO A 1 94 ? 1.286 -6.087 7.941 1.00 94.06 94 PRO A N 1
ATOM 661 C CA . PRO A 1 94 ? 2.077 -5.151 7.150 1.00 94.06 94 PRO A CA 1
ATOM 662 C C . PRO A 1 94 ? 3.171 -5.834 6.327 1.00 94.06 94 PRO A C 1
ATOM 664 O O . PRO A 1 94 ? 3.516 -5.339 5.256 1.00 94.06 94 PRO A O 1
ATOM 667 N N . LYS A 1 95 ? 3.728 -6.958 6.799 1.00 94.81 95 LYS A N 1
ATOM 668 C CA . LYS A 1 95 ? 4.753 -7.690 6.052 1.00 94.81 95 LYS A CA 1
ATOM 669 C C . LYS A 1 95 ? 4.130 -8.367 4.836 1.00 94.81 95 LYS A C 1
ATOM 671 O O . LYS A 1 95 ? 4.647 -8.207 3.737 1.00 94.81 95 LYS A O 1
ATOM 676 N N . ARG A 1 96 ? 2.988 -9.042 5.006 1.00 96.00 96 ARG A N 1
ATOM 677 C CA . ARG A 1 96 ? 2.227 -9.626 3.885 1.00 96.00 96 ARG A CA 1
ATOM 678 C C . ARG A 1 96 ? 1.845 -8.570 2.849 1.00 96.00 96 ARG A C 1
ATOM 680 O O . ARG A 1 96 ? 1.961 -8.828 1.653 1.00 96.00 96 ARG A O 1
ATOM 687 N N . TYR A 1 97 ? 1.415 -7.387 3.294 1.00 95.56 97 TYR A N 1
ATOM 688 C CA . TYR A 1 97 ? 1.137 -6.264 2.396 1.00 95.56 97 TYR A CA 1
ATOM 689 C C . TYR A 1 97 ? 2.388 -5.848 1.602 1.00 95.56 97 TYR A C 1
ATOM 691 O O . TYR A 1 97 ? 2.334 -5.758 0.375 1.00 95.56 97 TYR A O 1
ATOM 699 N N . TYR A 1 98 ? 3.519 -5.641 2.285 1.00 95.00 98 TYR A N 1
ATOM 700 C CA . TYR A 1 98 ? 4.780 -5.261 1.645 1.00 95.00 98 TYR A CA 1
ATOM 701 C C . TYR A 1 98 ? 5.257 -6.310 0.638 1.00 95.00 98 TYR A C 1
ATOM 703 O O . TYR A 1 98 ? 5.564 -5.965 -0.501 1.00 95.00 98 TYR A O 1
ATOM 711 N N . ASP A 1 99 ? 5.249 -7.588 1.022 1.00 95.31 99 ASP A N 1
ATOM 712 C CA . ASP A 1 99 ? 5.647 -8.696 0.152 1.00 95.31 99 ASP A CA 1
ATOM 713 C C . ASP A 1 99 ? 4.764 -8.747 -1.108 1.00 95.31 99 ASP A C 1
ATOM 715 O O . ASP A 1 99 ? 5.272 -8.908 -2.218 1.00 95.31 99 ASP A O 1
ATOM 719 N N . SER A 1 100 ? 3.449 -8.533 -0.962 1.00 93.81 100 SER A N 1
ATOM 720 C CA . SER A 1 100 ? 2.516 -8.456 -2.094 1.00 93.81 100 SER A CA 1
ATOM 721 C C . SER A 1 100 ? 2.799 -7.257 -3.004 1.00 93.81 100 SER A C 1
ATOM 723 O O . SER A 1 100 ? 2.768 -7.404 -4.226 1.00 93.81 100 SER A O 1
ATOM 725 N N . CYS A 1 101 ? 3.087 -6.083 -2.434 1.00 93.94 101 CYS A N 1
ATOM 726 C CA . CYS A 1 101 ? 3.448 -4.888 -3.197 1.00 93.94 101 CYS A CA 1
ATOM 727 C C . CYS A 1 101 ? 4.737 -5.120 -3.992 1.00 93.94 101 CYS A C 1
ATOM 729 O O . CYS A 1 101 ? 4.765 -4.925 -5.206 1.00 93.94 101 CYS A O 1
ATOM 731 N N . MET A 1 102 ? 5.779 -5.629 -3.331 1.00 94.06 102 MET A N 1
ATOM 732 C CA . MET A 1 102 ? 7.063 -5.930 -3.960 1.00 94.06 102 MET A CA 1
ATOM 733 C C . MET A 1 102 ? 6.944 -6.995 -5.053 1.00 94.06 102 MET A C 1
ATOM 735 O O . MET A 1 102 ? 7.646 -6.912 -6.058 1.00 94.06 102 MET A O 1
ATOM 739 N N . ASN A 1 103 ? 6.054 -7.978 -4.895 1.00 93.12 103 ASN A N 1
ATOM 740 C CA . ASN A 1 103 ? 5.808 -8.978 -5.930 1.00 93.12 103 ASN A CA 1
ATOM 741 C C . ASN A 1 103 ? 5.139 -8.374 -7.179 1.00 93.12 103 ASN A C 1
ATOM 743 O O . ASN A 1 103 ? 5.528 -8.698 -8.302 1.00 93.12 103 ASN A O 1
ATOM 747 N N . SER A 1 104 ? 4.183 -7.456 -6.991 1.00 87.62 104 SER A N 1
ATOM 748 C CA . SER A 1 104 ? 3.591 -6.691 -8.098 1.00 87.62 104 SER A CA 1
ATOM 749 C C . SER A 1 104 ? 4.653 -5.850 -8.807 1.00 87.62 104 SER A C 1
ATOM 751 O O . SER A 1 104 ? 4.814 -5.960 -10.016 1.00 87.62 104 SER A O 1
ATOM 753 N N . VAL A 1 105 ? 5.455 -5.098 -8.046 1.00 88.00 105 VAL A N 1
ATOM 754 C CA . VAL A 1 105 ? 6.541 -4.264 -8.583 1.00 88.00 105 VAL A CA 1
ATOM 755 C C . VAL A 1 105 ? 7.562 -5.084 -9.362 1.00 88.00 105 VAL A C 1
ATOM 757 O O . VAL A 1 105 ? 7.987 -4.676 -10.437 1.00 88.00 105 VAL A O 1
ATOM 760 N N . ARG A 1 106 ? 7.959 -6.252 -8.847 1.00 86.06 106 ARG A N 1
ATOM 761 C CA . ARG A 1 106 ? 8.872 -7.153 -9.558 1.00 86.06 106 ARG A CA 1
ATOM 762 C C . ARG A 1 106 ? 8.289 -7.585 -10.902 1.00 86.06 106 ARG A C 1
ATOM 764 O O . ARG A 1 106 ? 9.021 -7.624 -11.881 1.00 86.06 106 ARG A O 1
ATOM 771 N N . THR A 1 107 ? 6.997 -7.899 -10.942 1.00 87.19 107 THR A N 1
ATOM 772 C CA . THR A 1 107 ? 6.309 -8.289 -12.181 1.00 87.19 107 THR A CA 1
ATOM 773 C C . THR A 1 107 ? 6.310 -7.140 -13.191 1.00 87.19 107 THR A C 1
ATOM 775 O O . THR A 1 107 ? 6.645 -7.352 -14.356 1.00 87.19 107 THR A O 1
ATOM 778 N N . ASP A 1 108 ? 6.030 -5.916 -12.738 1.00 82.88 108 ASP A N 1
ATOM 779 C CA . ASP A 1 108 ? 6.029 -4.719 -13.587 1.00 82.88 108 ASP A CA 1
ATOM 780 C C . ASP A 1 108 ? 7.431 -4.408 -14.139 1.00 82.88 108 ASP A C 1
ATOM 782 O O . ASP A 1 108 ? 7.592 -4.142 -15.330 1.00 82.88 108 ASP A O 1
ATOM 786 N N . VAL A 1 109 ? 8.465 -4.488 -13.293 1.00 83.06 109 VAL A N 1
ATOM 787 C CA . VAL A 1 109 ? 9.864 -4.263 -13.693 1.00 83.06 109 VAL A CA 1
ATOM 788 C C . VAL A 1 109 ? 10.348 -5.346 -14.653 1.00 83.06 109 VAL A C 1
ATOM 790 O O . VAL A 1 109 ? 10.992 -5.016 -15.643 1.00 83.06 109 VAL A O 1
ATOM 793 N N . ASN A 1 110 ? 10.023 -6.617 -14.408 1.00 83.06 110 ASN A N 1
ATOM 794 C CA . ASN A 1 110 ? 10.372 -7.695 -15.334 1.00 83.06 110 ASN A CA 1
ATOM 795 C C . ASN A 1 110 ? 9.696 -7.489 -16.692 1.00 83.06 110 ASN A C 1
ATOM 797 O O . ASN A 1 110 ? 10.364 -7.578 -17.707 1.00 83.06 110 ASN A O 1
ATOM 801 N N . THR A 1 111 ? 8.418 -7.100 -16.714 1.00 81.38 111 THR A N 1
ATOM 802 C CA . THR A 1 111 ? 7.706 -6.787 -17.966 1.00 81.38 111 THR A CA 1
ATOM 803 C C . THR A 1 111 ? 8.376 -5.639 -18.728 1.00 81.38 111 THR A C 1
ATOM 805 O O . THR A 1 111 ? 8.467 -5.674 -19.953 1.00 81.38 111 THR A O 1
ATOM 808 N N . LEU A 1 112 ? 8.858 -4.616 -18.011 1.00 76.69 112 LEU A N 1
ATOM 809 C CA . LEU A 1 112 ? 9.612 -3.514 -18.607 1.00 76.69 112 LEU A CA 1
ATOM 810 C C . LEU A 1 112 ? 10.941 -4.001 -19.202 1.00 76.69 112 LEU A C 1
ATOM 812 O O . LEU A 1 112 ? 11.278 -3.602 -20.308 1.00 76.69 112 LEU A O 1
ATOM 816 N N . ILE A 1 113 ? 11.681 -4.843 -18.477 1.00 72.94 113 ILE A N 1
ATOM 817 C CA . ILE A 1 113 ? 12.966 -5.397 -18.923 1.00 72.94 113 ILE A CA 1
ATOM 818 C C . ILE A 1 113 ? 12.767 -6.322 -20.129 1.00 72.94 113 ILE A C 1
ATOM 820 O O . ILE A 1 113 ? 13.444 -6.142 -21.134 1.00 72.94 113 ILE A O 1
ATOM 824 N N . ASP A 1 114 ? 11.818 -7.255 -20.067 1.00 77.44 114 ASP A N 1
ATOM 825 C CA . ASP A 1 114 ? 11.523 -8.196 -21.153 1.00 77.44 114 ASP A CA 1
ATOM 826 C C . ASP A 1 114 ? 11.099 -7.436 -22.422 1.00 77.44 114 ASP A C 1
ATOM 828 O O . ASP A 1 114 ? 11.638 -7.660 -23.502 1.00 77.44 114 ASP A O 1
ATOM 832 N N . GLY A 1 115 ? 10.221 -6.434 -22.285 1.00 64.25 115 GLY A N 1
ATOM 833 C CA . GLY A 1 115 ? 9.805 -5.578 -23.401 1.00 64.25 115 GLY A CA 1
ATOM 834 C C . GLY A 1 115 ? 10.885 -4.623 -23.932 1.00 64.25 115 GLY A C 1
ATOM 835 O O . GLY A 1 115 ? 10.697 -4.043 -25.002 1.00 64.25 115 GLY A O 1
ATOM 836 N N . VAL A 1 116 ? 11.980 -4.435 -23.191 1.00 59.84 116 VAL A N 1
ATOM 837 C CA . VAL A 1 116 ? 13.188 -3.709 -23.612 1.00 59.84 116 VAL A CA 1
ATOM 838 C C . VAL A 1 116 ? 14.170 -4.646 -24.327 1.00 59.84 116 VAL A C 1
ATOM 840 O O . VAL A 1 116 ? 14.848 -4.212 -25.247 1.00 59.84 116 VAL A O 1
ATOM 843 N N . ILE A 1 117 ? 14.252 -5.918 -23.928 1.00 54.50 117 ILE A N 1
ATOM 844 C CA . ILE A 1 117 ? 15.124 -6.920 -24.562 1.00 54.50 117 ILE A CA 1
ATOM 845 C C . ILE A 1 117 ? 14.566 -7.361 -25.926 1.00 54.50 117 ILE A C 1
ATOM 847 O O . ILE A 1 117 ? 15.341 -7.624 -26.840 1.00 54.50 117 ILE A O 1
ATOM 851 N N . ASP A 1 118 ? 13.238 -7.401 -26.078 1.00 51.12 118 ASP A N 1
ATOM 852 C CA . ASP A 1 118 ? 12.560 -7.828 -27.312 1.00 51.12 118 ASP A CA 1
ATOM 853 C C . ASP A 1 118 ? 12.489 -6.751 -28.427 1.00 51.12 118 ASP A C 1
ATOM 855 O O . ASP A 1 118 ? 11.946 -7.025 -29.503 1.00 51.12 118 ASP A O 1
ATOM 859 N N . ARG A 1 119 ? 12.976 -5.521 -28.193 1.00 44.25 119 ARG A N 1
ATOM 860 C CA . ARG A 1 119 ? 12.976 -4.410 -29.172 1.00 44.25 119 ARG A CA 1
ATOM 861 C C . ARG A 1 119 ? 14.349 -4.168 -29.784 1.00 44.25 119 ARG A C 1
ATOM 863 O O . ARG A 1 119 ? 14.357 -3.752 -30.966 1.00 44.25 119 ARG A O 1
#

pLDDT: mean 80.7, std 20.59, range [35.41, 98.31]

Secondary structure (DSSP, 8-state):
-------------------SS--HHHHHHHHHHHHHHHHHHHHHHHHHHHHHHHHHTT--HHHHHHHHT-TT-HHHHHHHHHHHHHHHTT---HHHHHHHHHHHHHHHHHHHHHHHHT-